Protein AF-A0A2K3LE30-F1 (afdb_monomer_lite)

Secondary structure (DSSP, 8-state):
-HHHHHHHHHHHHHTTPEEEEHHHHTTS--SSHHHHHHHHHHHHSPTT--EEEEES---HHHHHHHHHHHTTT-EEEEEES---HHHHHHSPTTPEEEE-SSSPPSS--TTSEE---GGG---TT--------

InterPro domains:
  IPR021940 Very-long-chain aldehyde decarbonylase CER1-like, C-terminal [PF12076] (74-133)

Foldseek 3Di:
DVVVVVVVVVVCVVVVAAEDEPVVLVPPDDDVRQVVSLVVVVVPDDPPQQEYEYEEQQDPSVLVNQVVCVVVNHAYEYEEEDDAPVSQVSHDFAHEYEHPDLDDHPDDDPRYHYDYDPVSPDPPPPDDPPDDD

Structure (mmCIF, N/CA/C/O backbone):
data_AF-A0A2K3LE30-F1
#
_entry.id   AF-A0A2K3LE30-F1
#
loop_
_atom_site.group_PDB
_atom_site.id
_atom_site.type_symbol
_atom_site.label_atom_id
_atom_site.label_alt_id
_atom_site.label_comp_id
_atom_site.label_asym_id
_atom_site.label_entity_id
_atom_site.label_seq_id
_atom_site.pdbx_PDB_ins_code
_atom_site.Cartn_x
_atom_site.Cartn_y
_atom_site.Cartn_z
_atom_site.occupancy
_atom_site.B_iso_or_equiv
_atom_site.auth_seq_id
_atom_site.auth_comp_id
_atom_site.auth_asym_id
_atom_site.auth_atom_id
_atom_site.pdbx_PDB_model_num
ATOM 1 N N . MET A 1 1 ? -2.564 -10.822 -18.882 1.00 43.06 1 MET A N 1
ATOM 2 C CA . MET A 1 1 ? -1.885 -9.848 -17.999 1.00 43.06 1 MET A CA 1
ATOM 3 C C . MET A 1 1 ? -2.881 -8.999 -17.208 1.00 43.06 1 MET A C 1
ATOM 5 O O . MET A 1 1 ? -2.774 -8.976 -15.995 1.00 43.06 1 MET A O 1
ATOM 9 N N . ASN A 1 2 ? -3.876 -8.363 -17.846 1.00 45.09 2 ASN A N 1
ATOM 10 C CA . ASN A 1 2 ? -4.811 -7.462 -17.144 1.00 45.09 2 ASN A CA 1
ATOM 11 C C . ASN A 1 2 ? -5.752 -8.153 -16.136 1.00 45.09 2 ASN A C 1
ATOM 13 O O . ASN A 1 2 ? -6.021 -7.571 -15.090 1.00 45.09 2 ASN A O 1
ATOM 17 N N . ASN A 1 3 ? -6.159 -9.403 -16.382 1.00 53.53 3 ASN A N 1
ATOM 18 C CA . ASN A 1 3 ? -7.083 -10.128 -15.494 1.00 53.53 3 ASN A CA 1
ATOM 19 C C . ASN A 1 3 ? -6.527 -10.338 -14.071 1.00 53.53 3 ASN A C 1
ATOM 21 O O . ASN A 1 3 ? -7.283 -10.319 -13.110 1.00 53.53 3 ASN A O 1
ATOM 25 N N . PHE A 1 4 ? -5.206 -10.468 -13.910 1.00 58.31 4 PHE A N 1
ATOM 26 C CA . PHE A 1 4 ? -4.585 -10.701 -12.597 1.00 58.31 4 PHE A CA 1
ATOM 27 C C . PHE A 1 4 ? -4.522 -9.442 -11.727 1.00 58.31 4 PHE A C 1
ATOM 29 O O . PHE A 1 4 ? -4.559 -9.512 -10.498 1.00 58.31 4 PHE A O 1
ATOM 36 N N . ILE A 1 5 ? -4.448 -8.268 -12.363 1.00 59.72 5 ILE A N 1
ATOM 37 C CA . ILE A 1 5 ? -4.540 -6.996 -11.647 1.00 59.72 5 ILE A CA 1
ATOM 38 C C . ILE A 1 5 ? -5.968 -6.812 -11.132 1.00 59.72 5 ILE A C 1
ATOM 40 O O . ILE A 1 5 ? -6.154 -6.382 -9.998 1.00 59.72 5 ILE A O 1
ATOM 44 N N . GLU A 1 6 ? -6.964 -7.171 -11.942 1.00 61.53 6 GLU A N 1
ATOM 45 C CA . GLU A 1 6 ? -8.366 -7.170 -11.526 1.00 61.53 6 GLU A CA 1
ATOM 46 C C . GLU A 1 6 ? -8.625 -8.169 -10.398 1.00 61.53 6 GLU A C 1
ATOM 48 O O . GLU A 1 6 ? -9.288 -7.799 -9.440 1.00 61.53 6 GLU A O 1
ATOM 53 N N . GLU A 1 7 ? -8.040 -9.370 -10.434 1.00 64.06 7 GLU A N 1
ATOM 54 C CA . GLU A 1 7 ? -8.130 -10.340 -9.331 1.00 64.06 7 GLU A CA 1
ATOM 55 C C . GLU A 1 7 ? -7.505 -9.821 -8.034 1.00 64.06 7 GLU A C 1
ATOM 57 O O . GLU A 1 7 ? -8.114 -9.944 -6.979 1.00 64.06 7 GLU A O 1
ATOM 62 N N . THR A 1 8 ? -6.336 -9.177 -8.098 1.00 62.12 8 THR A N 1
ATOM 63 C CA . THR A 1 8 ? -5.669 -8.615 -6.906 1.00 62.12 8 THR A CA 1
ATOM 64 C C . THR A 1 8 ? -6.461 -7.442 -6.319 1.00 62.12 8 THR A C 1
ATOM 66 O O . THR A 1 8 ? -6.553 -7.274 -5.103 1.00 62.12 8 THR A O 1
ATOM 69 N N . ILE A 1 9 ? -7.046 -6.609 -7.185 1.00 67.31 9 ILE A N 1
ATOM 70 C CA . ILE A 1 9 ? -7.935 -5.515 -6.781 1.00 67.31 9 ILE A CA 1
ATOM 71 C C . ILE A 1 9 ? -9.221 -6.087 -6.181 1.00 67.31 9 ILE A C 1
ATOM 73 O O . ILE A 1 9 ? -9.616 -5.643 -5.107 1.00 67.31 9 ILE A O 1
ATOM 77 N N . MET A 1 10 ? -9.820 -7.097 -6.817 1.00 66.50 10 MET A N 1
ATOM 78 C CA . MET A 1 10 ? -10.993 -7.797 -6.299 1.00 66.50 10 MET A CA 1
ATOM 79 C C . MET A 1 10 ? -10.703 -8.448 -4.953 1.00 66.50 10 MET A C 1
ATOM 81 O O . MET A 1 10 ? -11.524 -8.333 -4.059 1.00 66.50 10 MET A O 1
ATOM 85 N N . GLU A 1 11 ? -9.553 -9.090 -4.761 1.00 70.69 11 GLU A N 1
ATOM 86 C CA . GLU A 1 11 ? -9.186 -9.707 -3.485 1.00 70.69 11 GLU A CA 1
ATOM 87 C C . GLU A 1 11 ? -9.045 -8.660 -2.376 1.00 70.69 11 GLU A C 1
ATOM 89 O O . GLU A 1 11 ? -9.556 -8.846 -1.271 1.00 70.69 11 GLU A O 1
ATOM 94 N N . ALA A 1 12 ? -8.412 -7.523 -2.662 1.00 68.25 12 ALA A N 1
ATOM 95 C CA . ALA A 1 12 ? -8.350 -6.418 -1.715 1.00 68.25 12 ALA A CA 1
ATOM 96 C C . ALA A 1 12 ? -9.754 -5.871 -1.390 1.00 68.25 12 ALA A C 1
ATOM 98 O O . ALA A 1 12 ? -10.077 -5.675 -0.219 1.00 68.25 12 ALA A O 1
ATOM 99 N N . GLU A 1 13 ? -10.611 -5.677 -2.395 1.00 68.69 13 GLU A N 1
ATOM 100 C CA . GLU A 1 13 ? -11.997 -5.227 -2.202 1.00 68.69 13 GLU A CA 1
ATOM 101 C C . GLU A 1 13 ? -12.851 -6.253 -1.439 1.00 68.69 13 GLU A C 1
ATOM 103 O O . GLU A 1 13 ? -13.628 -5.866 -0.566 1.00 68.69 13 GLU A O 1
ATOM 108 N N . LEU A 1 14 ? -12.668 -7.552 -1.697 1.00 71.88 14 LEU A N 1
ATOM 109 C CA . LEU A 1 14 ? -13.308 -8.661 -0.979 1.00 71.88 14 LEU A CA 1
ATOM 110 C C . LEU A 1 14 ? -12.891 -8.693 0.494 1.00 71.88 14 LEU A C 1
ATOM 112 O O . LEU A 1 14 ? -13.721 -8.955 1.362 1.00 71.88 14 LEU A O 1
ATOM 116 N N . ASN A 1 15 ? -11.636 -8.350 0.790 1.00 69.81 15 ASN A N 1
ATOM 117 C CA . ASN A 1 15 ? -11.145 -8.146 2.155 1.00 69.81 15 ASN A CA 1
ATOM 118 C C . ASN A 1 15 ? -11.606 -6.807 2.771 1.00 69.81 15 ASN A C 1
ATOM 120 O O . ASN A 1 15 ? -11.175 -6.433 3.863 1.00 69.81 15 ASN A O 1
ATOM 124 N N . GLY A 1 16 ? -12.491 -6.071 2.089 1.00 72.38 16 GLY A N 1
ATOM 125 C CA . GLY A 1 16 ? -13.043 -4.798 2.544 1.00 72.38 16 GLY A CA 1
ATOM 126 C C . GLY A 1 16 ? -12.063 -3.629 2.443 1.00 72.38 16 GLY A C 1
ATOM 127 O O . GLY A 1 16 ? -12.322 -2.566 3.012 1.00 72.38 16 GLY A O 1
ATOM 128 N N . ALA A 1 17 ? -10.935 -3.797 1.748 1.00 78.56 17 ALA A N 1
ATOM 129 C CA . ALA A 1 17 ? -9.963 -2.733 1.563 1.00 78.56 17 ALA A CA 1
ATOM 130 C C . ALA A 1 17 ? -10.481 -1.717 0.542 1.00 78.56 17 ALA A C 1
ATOM 132 O O . ALA A 1 17 ? -10.924 -2.056 -0.556 1.00 78.56 17 ALA A O 1
ATOM 133 N N . LYS A 1 18 ? -10.393 -0.428 0.882 1.00 82.12 18 LYS A N 1
ATOM 134 C CA . LYS A 1 18 ? -10.762 0.632 -0.059 1.00 82.12 18 LYS A CA 1
ATOM 135 C C . LYS A 1 18 ? -9.629 0.881 -1.050 1.00 82.12 18 LYS A C 1
ATOM 137 O O . LYS A 1 18 ? -8.526 1.231 -0.638 1.00 82.12 18 LYS A O 1
ATOM 142 N N . VAL A 1 19 ? -9.908 0.753 -2.345 1.00 76.19 19 VAL A N 1
ATOM 143 C CA . VAL A 1 19 ? -8.909 0.940 -3.407 1.00 76.19 19 VAL A CA 1
ATOM 144 C C . VAL A 1 19 ? -8.713 2.411 -3.757 1.00 76.19 19 VAL A C 1
ATOM 146 O O . VAL A 1 19 ? -9.667 3.141 -4.029 1.00 76.19 19 VAL A O 1
ATOM 149 N N . ILE A 1 20 ? -7.452 2.838 -3.780 1.00 78.50 20 ILE A N 1
ATOM 150 C CA . ILE A 1 20 ? -7.007 4.184 -4.134 1.00 78.50 20 ILE A CA 1
ATOM 151 C C . ILE A 1 20 ? -5.881 4.057 -5.163 1.00 78.50 20 ILE A C 1
ATOM 153 O O . ILE A 1 20 ? -4.799 3.541 -4.883 1.00 78.50 20 ILE A O 1
ATOM 157 N N . SER A 1 21 ? -6.133 4.546 -6.376 1.00 78.88 21 SER A N 1
ATOM 158 C CA . SER A 1 21 ? -5.131 4.564 -7.444 1.00 78.88 21 SER A CA 1
ATOM 159 C C . SER A 1 21 ? -4.239 5.797 -7.323 1.00 78.88 21 SER A C 1
ATOM 161 O O . SER A 1 21 ? -4.706 6.928 -7.472 1.00 78.88 21 SER A O 1
ATOM 163 N N . LEU A 1 22 ? -2.940 5.587 -7.107 1.00 72.19 22 LEU A N 1
ATOM 164 C CA . LEU A 1 22 ? -1.945 6.655 -6.976 1.00 72.19 22 LEU A CA 1
ATOM 165 C C . LEU A 1 22 ? -1.790 7.467 -8.272 1.00 72.19 22 LEU A C 1
ATOM 167 O O . LEU A 1 22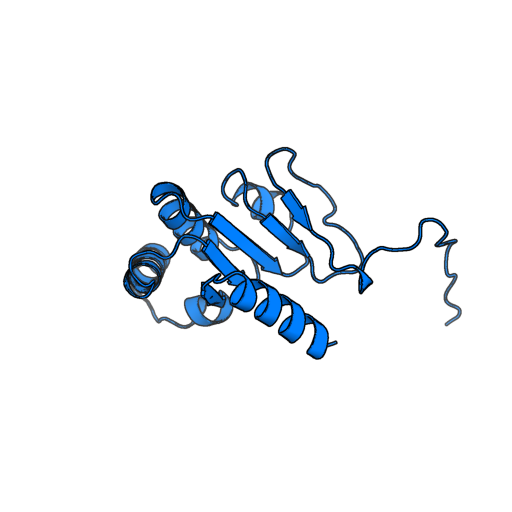 ? -1.516 8.665 -8.222 1.00 72.19 22 LEU A O 1
ATOM 171 N N . GLY A 1 23 ? -2.037 6.855 -9.436 1.00 67.12 23 GLY A N 1
ATOM 172 C CA . GLY A 1 23 ? -1.997 7.546 -10.731 1.00 67.12 23 GLY A CA 1
ATOM 173 C C . GLY A 1 23 ? -3.074 8.627 -10.893 1.00 67.12 23 GLY A C 1
ATOM 174 O O . GLY A 1 23 ? -2.865 9.602 -11.613 1.00 67.12 23 GLY A O 1
ATOM 175 N N . LEU A 1 24 ? -4.206 8.500 -10.192 1.00 63.28 24 LEU A N 1
ATOM 176 C CA . LEU A 1 24 ? -5.274 9.508 -10.198 1.00 63.28 24 LEU A CA 1
ATOM 177 C C . LEU A 1 24 ? -4.963 10.686 -9.264 1.00 63.28 24 LEU A C 1
ATOM 179 O O . LEU A 1 24 ? -5.449 11.793 -9.481 1.00 63.28 24 LEU A O 1
ATOM 183 N N . LEU A 1 25 ? -4.106 10.479 -8.262 1.00 62.50 25 LEU A N 1
ATOM 184 C CA . LEU A 1 25 ? -3.723 11.521 -7.305 1.00 62.50 25 LEU A CA 1
ATOM 185 C C . LEU A 1 25 ? -2.791 12.568 -7.919 1.00 62.50 25 LEU A C 1
ATOM 187 O O . LEU A 1 25 ? -2.849 13.737 -7.549 1.00 62.50 25 LEU A O 1
ATOM 191 N N . ASN A 1 26 ? -1.972 12.167 -8.894 1.00 55.66 26 ASN A N 1
ATOM 192 C CA . ASN A 1 26 ? -1.030 13.057 -9.576 1.00 55.66 26 ASN A CA 1
ATOM 193 C C . ASN A 1 26 ? -1.707 14.028 -10.567 1.00 55.66 26 ASN A C 1
ATOM 195 O O . ASN A 1 26 ? -1.044 14.925 -11.081 1.00 55.66 26 ASN A O 1
ATOM 199 N N . GLN A 1 27 ? -3.004 13.863 -10.853 1.00 53.94 27 GLN A N 1
ATOM 200 C CA . GLN A 1 27 ? -3.747 14.694 -11.814 1.00 53.94 27 GLN A CA 1
ATOM 201 C C . GLN A 1 27 ? -4.454 15.898 -11.166 1.00 53.94 27 GLN A C 1
ATOM 203 O O . GLN A 1 27 ? -5.004 16.748 -11.868 1.00 53.94 27 GLN A O 1
ATOM 208 N N . ILE A 1 28 ? -4.431 16.008 -9.834 1.00 54.75 28 ILE A N 1
ATOM 209 C CA . ILE A 1 28 ? -5.045 17.123 -9.107 1.00 54.75 28 ILE A CA 1
ATOM 210 C C . ILE A 1 28 ? -4.110 18.344 -9.204 1.00 54.75 28 ILE A C 1
ATOM 212 O O . ILE A 1 28 ? -3.058 18.399 -8.568 1.00 54.75 28 ILE A O 1
ATOM 216 N N . LYS A 1 29 ? -4.469 19.319 -10.050 1.00 46.75 29 LYS A N 1
ATOM 217 C CA . LYS A 1 29 ? -3.686 20.538 -10.327 1.00 46.75 29 LYS A CA 1
ATOM 218 C C . LYS A 1 29 ? -3.482 21.420 -9.076 1.00 46.75 29 LYS A C 1
ATOM 220 O O . LYS A 1 29 ? -4.427 22.004 -8.565 1.00 46.75 29 LYS A O 1
ATOM 225 N N . VAL A 1 30 ? -2.209 21.563 -8.696 1.00 51.50 30 VAL A N 1
ATOM 226 C CA . VAL A 1 30 ? -1.506 22.757 -8.167 1.00 51.50 30 VAL A CA 1
ATOM 227 C C . VAL A 1 30 ? -2.162 23.542 -7.015 1.00 51.50 30 VAL A C 1
ATOM 229 O O . VAL A 1 30 ? -2.792 24.567 -7.241 1.00 51.50 30 VAL A O 1
ATOM 232 N N . VAL A 1 31 ? -1.851 23.138 -5.777 1.00 45.25 31 VAL A N 1
ATOM 233 C CA . VAL A 1 31 ? -1.447 24.011 -4.646 1.00 45.25 31 VAL A CA 1
ATOM 234 C C . VAL A 1 31 ? -0.524 23.154 -3.775 1.00 45.25 31 VAL A C 1
ATOM 236 O O . VAL A 1 31 ? -0.977 22.095 -3.361 1.00 45.25 31 VAL A O 1
ATOM 239 N N . ASP A 1 32 ? 0.744 23.540 -3.575 1.00 52.62 32 ASP A N 1
ATOM 240 C CA . ASP A 1 32 ? 1.820 22.784 -2.881 1.00 52.62 32 ASP A CA 1
ATOM 241 C C . ASP A 1 32 ? 1.494 21.288 -2.606 1.00 52.62 32 ASP A C 1
ATOM 243 O O . ASP A 1 32 ? 1.040 20.861 -1.538 1.00 52.62 32 ASP A O 1
ATOM 247 N N . GLY A 1 33 ? 1.600 20.507 -3.688 1.00 60.84 33 GLY A N 1
ATOM 248 C CA . GLY A 1 33 ? 0.610 19.505 -4.121 1.00 60.84 33 GLY A CA 1
ATOM 249 C C . GLY A 1 33 ? 0.456 18.222 -3.309 1.00 60.84 33 GLY A C 1
ATOM 250 O O . GLY A 1 33 ? -0.468 17.456 -3.569 1.00 60.84 33 GLY A O 1
ATOM 251 N N . THR A 1 34 ? 1.313 17.959 -2.323 1.00 69.12 34 THR A N 1
ATOM 252 C CA . THR A 1 34 ? 1.264 16.700 -1.559 1.00 69.12 34 THR A CA 1
ATOM 253 C C . THR A 1 34 ? 0.296 16.757 -0.383 1.00 69.12 34 THR A C 1
ATOM 255 O O . THR A 1 34 ? -0.406 15.782 -0.119 1.00 69.12 34 THR A O 1
ATOM 258 N N . SER A 1 35 ? 0.233 17.890 0.322 1.00 75.31 35 SER A N 1
ATOM 259 C CA . SER A 1 35 ? -0.585 18.024 1.536 1.00 75.31 35 SER A CA 1
ATOM 260 C C . SER A 1 35 ? -2.075 18.103 1.206 1.00 75.31 35 SER A C 1
ATOM 262 O O . SER A 1 35 ? -2.891 17.474 1.879 1.00 75.31 35 SER A O 1
ATOM 264 N N . LEU A 1 36 ? -2.430 18.814 0.130 1.00 79.00 36 LEU A N 1
ATOM 265 C CA . LEU A 1 36 ? -3.810 18.905 -0.347 1.00 79.00 36 LEU A CA 1
ATOM 266 C C . LEU A 1 36 ? -4.292 17.575 -0.941 1.00 79.00 36 LEU A C 1
ATOM 268 O O . LEU A 1 36 ? -5.385 17.124 -0.604 1.00 79.00 36 LEU A O 1
ATOM 272 N N . ALA A 1 37 ? -3.464 16.910 -1.756 1.00 75.12 37 ALA A N 1
ATOM 273 C CA . ALA A 1 37 ? -3.782 15.584 -2.286 1.00 75.12 37 ALA A CA 1
ATOM 274 C C . ALA A 1 37 ? -4.033 14.579 -1.153 1.00 75.12 37 ALA A C 1
ATOM 276 O O . ALA A 1 37 ? -5.034 13.863 -1.171 1.00 75.12 37 ALA A O 1
ATOM 277 N N . ALA A 1 38 ? -3.184 14.580 -0.120 1.00 78.94 38 ALA A N 1
ATOM 278 C CA . ALA A 1 38 ? -3.387 13.733 1.046 1.00 78.94 38 ALA A CA 1
ATOM 279 C C . ALA A 1 38 ? -4.684 14.068 1.796 1.00 78.94 38 ALA A C 1
ATOM 281 O O . ALA A 1 38 ? -5.444 13.160 2.123 1.00 78.94 38 ALA A O 1
ATOM 282 N N . ALA A 1 39 ? -4.981 15.350 2.025 1.00 81.50 39 ALA A N 1
ATOM 283 C CA . ALA A 1 39 ? -6.207 15.771 2.702 1.00 81.50 39 ALA A CA 1
ATOM 284 C C . ALA A 1 39 ? -7.476 15.341 1.949 1.00 81.50 39 ALA A C 1
ATOM 286 O O . ALA A 1 39 ? -8.405 14.817 2.561 1.00 81.50 39 ALA A O 1
ATOM 287 N N . ILE A 1 40 ? -7.507 15.506 0.623 1.00 80.25 40 ILE A N 1
ATOM 288 C CA . ILE A 1 40 ? -8.637 15.081 -0.217 1.00 80.25 40 ILE A CA 1
ATOM 289 C C . ILE A 1 40 ? -8.830 13.571 -0.115 1.00 80.25 40 ILE A C 1
ATOM 291 O O . ILE A 1 40 ? -9.948 13.112 0.117 1.00 80.25 40 ILE A O 1
ATOM 295 N N . VAL A 1 41 ? -7.751 12.798 -0.248 1.00 82.12 41 VAL A N 1
ATOM 296 C CA . VAL A 1 41 ? -7.806 11.338 -0.132 1.00 82.12 41 VAL A CA 1
ATOM 297 C C . VAL A 1 41 ? -8.363 10.923 1.224 1.00 82.12 41 VAL A C 1
ATOM 299 O O . VAL A 1 41 ? -9.319 10.156 1.286 1.00 82.12 41 VAL A O 1
ATOM 302 N N . LEU A 1 42 ? -7.824 11.479 2.308 1.00 82.44 42 LEU A N 1
ATOM 303 C CA . LEU A 1 42 ? -8.241 11.149 3.669 1.00 82.44 42 LEU A CA 1
ATOM 304 C C . LEU A 1 42 ? -9.702 11.520 3.947 1.00 82.44 42 LEU A C 1
ATOM 306 O O . LEU A 1 42 ? -10.377 10.788 4.666 1.00 82.44 42 LEU A O 1
ATOM 310 N N . ASN A 1 43 ? -10.197 12.618 3.372 1.00 84.62 43 ASN A N 1
ATOM 311 C CA . ASN A 1 43 ? -11.590 13.046 3.522 1.00 84.62 43 ASN A CA 1
ATOM 312 C C . ASN A 1 43 ? -12.581 12.156 2.761 1.00 84.62 43 ASN A C 1
ATOM 314 O O . ASN A 1 43 ? -13.741 12.071 3.154 1.00 84.62 43 ASN A O 1
ATOM 318 N N . ASN A 1 44 ? -12.139 11.496 1.688 1.00 83.25 44 ASN A N 1
ATOM 319 C CA . ASN A 1 44 ? -12.977 10.596 0.893 1.00 83.25 44 ASN A CA 1
ATOM 320 C C . ASN A 1 44 ? -12.992 9.154 1.419 1.00 83.25 44 ASN A C 1
ATOM 322 O O . ASN A 1 44 ? -13.753 8.328 0.915 1.00 83.25 44 ASN A O 1
ATOM 326 N N . ILE A 1 45 ? -12.172 8.830 2.421 1.00 84.50 45 ILE A N 1
ATOM 327 C CA . ILE A 1 45 ? -12.180 7.506 3.043 1.00 84.50 45 ILE A CA 1
ATOM 328 C C . ILE A 1 45 ? -13.369 7.418 4.010 1.00 84.50 45 ILE A C 1
ATOM 330 O O . ILE A 1 45 ? -13.449 8.21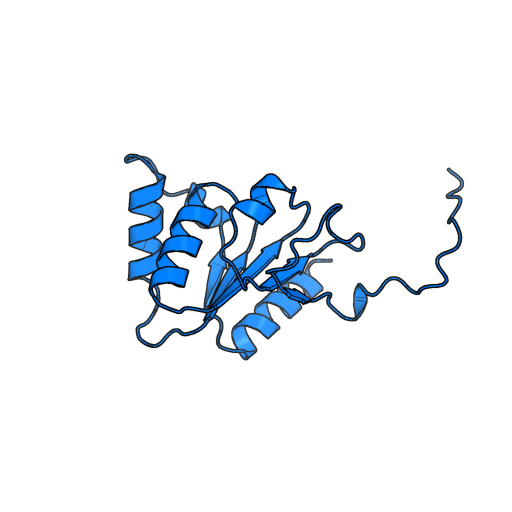6 4.950 1.00 84.50 45 ILE A O 1
ATOM 334 N N . PRO A 1 46 ? -14.294 6.457 3.818 1.00 84.94 46 PRO A N 1
ATOM 335 C CA . PRO A 1 46 ? -15.435 6.284 4.706 1.00 84.94 46 PRO A CA 1
ATOM 336 C C . PRO A 1 46 ? -15.009 6.074 6.160 1.00 84.94 46 PRO A C 1
ATOM 338 O O . PRO A 1 46 ? -14.016 5.399 6.454 1.00 84.94 46 PRO A O 1
ATOM 341 N N . LYS A 1 47 ? -15.795 6.616 7.094 1.00 84.38 47 LYS A N 1
ATOM 342 C CA . LYS A 1 47 ? -15.599 6.353 8.525 1.00 84.38 47 LYS A CA 1
ATOM 343 C C . LYS A 1 47 ? -15.744 4.850 8.793 1.00 84.38 47 LYS A C 1
ATOM 345 O O . LYS A 1 47 ? -16.642 4.220 8.249 1.00 84.38 47 LYS A O 1
ATOM 350 N N . GLY A 1 48 ? -14.866 4.298 9.631 1.00 84.38 48 GLY A N 1
ATOM 351 C CA . GLY A 1 48 ? -14.823 2.858 9.919 1.00 84.38 48 GLY A CA 1
ATOM 352 C C . GLY A 1 48 ? -14.016 2.027 8.916 1.00 84.38 48 GLY A C 1
ATOM 353 O O . GLY A 1 48 ? -13.994 0.807 9.028 1.00 84.38 48 GLY A O 1
ATOM 354 N N . THR A 1 49 ? -13.345 2.662 7.946 1.00 86.75 49 THR A N 1
ATOM 355 C CA . THR A 1 49 ? -12.378 1.965 7.088 1.00 86.75 49 THR A CA 1
ATOM 356 C C . THR A 1 49 ? -11.159 1.568 7.911 1.00 86.75 49 THR A C 1
ATOM 358 O O . THR A 1 49 ? -10.470 2.436 8.444 1.00 86.75 49 THR A O 1
ATOM 361 N N . ASN A 1 50 ? -10.864 0.270 7.952 1.00 87.88 50 ASN A N 1
ATOM 362 C CA . ASN A 1 50 ? -9.726 -0.269 8.699 1.00 87.88 50 ASN A CA 1
ATOM 363 C C . ASN A 1 50 ? -8.575 -0.704 7.783 1.00 87.88 50 ASN A C 1
ATOM 365 O O . ASN A 1 50 ? -7.469 -0.925 8.271 1.00 87.88 50 ASN A O 1
ATOM 369 N N . GLN A 1 51 ? -8.815 -0.814 6.470 1.00 86.38 51 GLN A N 1
ATOM 370 C CA . GLN A 1 51 ? -7.812 -1.225 5.488 1.00 86.38 51 GLN A CA 1
ATOM 371 C C . GLN A 1 51 ? -7.959 -0.452 4.167 1.00 86.38 51 GLN A C 1
ATOM 373 O O . GLN A 1 51 ? -9.070 -0.155 3.725 1.00 86.38 51 GLN A O 1
ATOM 378 N N . VAL A 1 52 ? -6.837 -0.122 3.528 1.00 87.25 52 VAL A N 1
ATOM 379 C CA . VAL A 1 52 ? -6.776 0.621 2.259 1.00 87.25 52 VAL A CA 1
ATOM 380 C C . VAL A 1 52 ? -5.756 -0.022 1.324 1.00 87.25 52 VAL A C 1
ATOM 382 O O . VAL A 1 52 ? -4.649 -0.351 1.748 1.00 87.25 52 VAL A O 1
ATOM 385 N N . LEU A 1 53 ? -6.111 -0.127 0.044 1.00 86.38 53 LEU A N 1
ATOM 386 C CA . LEU A 1 53 ? -5.226 -0.544 -1.039 1.00 86.38 53 LEU A CA 1
ATOM 387 C C . LEU A 1 53 ? -4.712 0.684 -1.799 1.00 86.38 53 LEU A C 1
ATOM 389 O O . LEU A 1 53 ? -5.496 1.397 -2.423 1.00 86.38 53 LEU A O 1
ATOM 393 N N . LEU A 1 54 ? -3.403 0.920 -1.792 1.00 85.94 54 LEU A N 1
ATOM 394 C CA . LEU A 1 54 ? -2.743 1.901 -2.650 1.00 85.94 54 LEU A CA 1
ATOM 395 C C . LEU A 1 54 ? -2.162 1.181 -3.867 1.00 85.94 54 LEU A C 1
ATOM 397 O O . LEU A 1 54 ? -1.231 0.385 -3.746 1.00 85.94 54 LEU A O 1
ATOM 401 N N . ARG A 1 55 ? -2.702 1.478 -5.049 1.00 83.25 55 ARG A N 1
ATOM 402 C CA . ARG A 1 55 ? -2.241 0.899 -6.316 1.00 83.25 55 ARG A CA 1
ATOM 403 C C . ARG A 1 55 ? -1.352 1.879 -7.077 1.00 83.25 55 ARG A C 1
ATOM 405 O O . ARG A 1 55 ? -1.774 3.006 -7.345 1.00 83.25 55 ARG A O 1
ATOM 412 N N . GLY A 1 56 ? -0.181 1.423 -7.511 1.00 77.25 56 GLY A N 1
ATOM 413 C CA . GLY A 1 56 ? 0.740 2.146 -8.391 1.00 77.25 56 GLY A CA 1
ATOM 414 C C . GLY A 1 56 ? 2.117 2.385 -7.770 1.00 77.25 56 GLY A C 1
ATOM 415 O O . GLY A 1 56 ? 2.454 1.832 -6.725 1.00 77.25 56 GLY A O 1
ATOM 416 N N . LYS A 1 57 ? 2.919 3.233 -8.423 1.00 78.44 57 LYS A N 1
ATOM 417 C CA . LYS A 1 57 ? 4.281 3.543 -7.976 1.00 78.44 57 LYS A CA 1
ATOM 418 C C . LYS A 1 57 ? 4.277 4.319 -6.658 1.00 78.44 57 LYS A C 1
ATOM 420 O O . LYS A 1 57 ? 3.607 5.350 -6.540 1.00 78.44 57 LYS A O 1
ATOM 425 N N . PHE A 1 58 ? 5.038 3.836 -5.678 1.00 78.81 58 PHE A N 1
ATOM 426 C CA . PHE A 1 58 ? 5.058 4.404 -4.335 1.00 78.81 58 PHE A CA 1
ATOM 427 C C . PHE A 1 58 ? 5.952 5.653 -4.275 1.00 78.81 58 PHE A C 1
ATOM 429 O O . PHE A 1 58 ? 7.157 5.574 -4.079 1.00 78.81 58 PHE A O 1
ATOM 436 N N . ASN A 1 59 ? 5.350 6.831 -4.464 1.00 77.06 59 ASN A N 1
ATOM 437 C CA . ASN A 1 59 ? 6.048 8.120 -4.518 1.00 77.06 59 ASN A CA 1
ATOM 438 C C . ASN A 1 59 ? 5.861 8.966 -3.235 1.00 77.06 59 ASN A C 1
ATOM 440 O O . ASN A 1 59 ? 5.213 8.552 -2.273 1.00 77.06 59 ASN A O 1
ATOM 444 N N . LYS A 1 60 ? 6.385 10.202 -3.220 1.00 79.12 60 LYS A N 1
ATOM 445 C CA . LYS A 1 60 ? 6.281 11.125 -2.068 1.00 79.12 60 LYS A CA 1
ATOM 446 C C . LYS A 1 60 ? 4.832 11.408 -1.629 1.00 79.12 60 LYS A C 1
ATOM 448 O O . LYS A 1 60 ? 4.576 11.557 -0.438 1.00 79.12 60 LYS A O 1
ATOM 453 N N . THR A 1 61 ? 3.878 11.471 -2.556 1.00 79.38 61 THR A N 1
ATOM 454 C CA . THR A 1 61 ? 2.453 11.662 -2.228 1.00 79.38 61 THR A CA 1
ATOM 455 C C . THR A 1 61 ? 1.876 10.414 -1.565 1.00 79.38 61 THR A C 1
ATOM 457 O O . THR A 1 61 ? 1.226 10.516 -0.523 1.00 79.38 61 THR A O 1
ATOM 460 N N . ALA A 1 62 ? 2.165 9.235 -2.128 1.00 81.12 62 ALA A N 1
ATOM 461 C CA . ALA A 1 62 ? 1.777 7.946 -1.560 1.00 81.12 62 ALA A CA 1
ATOM 462 C C . ALA A 1 62 ? 2.313 7.782 -0.133 1.00 81.12 62 ALA A C 1
ATOM 464 O O . ALA A 1 62 ? 1.582 7.344 0.750 1.00 81.12 62 ALA A O 1
ATOM 465 N N . PHE A 1 63 ? 3.546 8.232 0.112 1.00 83.06 63 PHE A N 1
ATOM 466 C CA . PHE A 1 63 ? 4.149 8.266 1.438 1.00 83.06 63 PHE A CA 1
ATOM 467 C C . PHE A 1 63 ? 3.367 9.123 2.438 1.00 83.06 63 PHE A C 1
ATOM 469 O O . PHE A 1 63 ? 3.045 8.661 3.532 1.00 83.06 63 PHE A O 1
ATOM 476 N N . VAL A 1 64 ? 3.042 10.369 2.079 1.00 84.50 64 VAL A N 1
ATOM 477 C CA . VAL A 1 64 ? 2.297 11.277 2.969 1.00 84.50 64 VAL A CA 1
ATOM 478 C C . VAL A 1 64 ? 0.928 10.689 3.315 1.00 84.50 64 VAL A C 1
ATOM 480 O O . VAL A 1 64 ? 0.516 10.727 4.476 1.00 84.50 64 VAL A O 1
ATOM 483 N N . ILE A 1 65 ? 0.254 10.094 2.329 1.00 85.12 65 ILE A N 1
ATOM 484 C CA . ILE A 1 65 ? -1.031 9.415 2.518 1.00 85.12 65 ILE A CA 1
ATOM 485 C C . ILE A 1 65 ? -0.866 8.207 3.435 1.00 85.12 65 ILE A C 1
ATOM 487 O O . ILE A 1 65 ? -1.575 8.110 4.434 1.00 85.12 65 ILE A O 1
ATOM 491 N N . ALA A 1 66 ? 0.093 7.328 3.146 1.00 85.06 66 ALA A N 1
ATOM 492 C CA . ALA A 1 66 ? 0.372 6.145 3.948 1.00 85.06 66 ALA A CA 1
ATOM 493 C C . ALA A 1 66 ? 0.657 6.512 5.410 1.00 85.06 66 ALA A C 1
ATOM 495 O O . ALA A 1 66 ? 0.045 5.966 6.323 1.00 85.06 66 ALA A O 1
ATOM 496 N N . ASN A 1 67 ? 1.493 7.521 5.653 1.00 84.31 67 ASN A N 1
ATOM 497 C CA . ASN A 1 67 ? 1.786 7.991 7.003 1.00 84.31 67 ASN A CA 1
ATOM 498 C C . ASN A 1 67 ? 0.531 8.522 7.720 1.00 84.31 67 ASN A C 1
ATOM 500 O O . ASN A 1 67 ? 0.312 8.245 8.899 1.00 84.31 67 ASN A O 1
ATOM 504 N N . ALA A 1 68 ? -0.326 9.268 7.020 1.00 86.81 68 ALA A N 1
ATOM 505 C CA . ALA A 1 68 ? -1.566 9.775 7.596 1.00 86.81 68 ALA A CA 1
ATOM 506 C C . ALA A 1 68 ? -2.585 8.663 7.911 1.00 86.81 68 ALA A C 1
ATOM 508 O O . ALA A 1 68 ? -3.261 8.732 8.939 1.00 86.81 68 ALA A O 1
ATOM 509 N N . LEU A 1 69 ? -2.668 7.629 7.069 1.00 87.19 69 LEU A N 1
ATOM 510 C CA . LEU A 1 69 ? -3.483 6.432 7.303 1.00 87.19 69 LEU A CA 1
ATOM 511 C C . LEU A 1 69 ? -2.945 5.603 8.472 1.00 87.19 69 LEU A C 1
ATOM 513 O O . LEU A 1 69 ? -3.707 5.209 9.353 1.00 87.19 69 LEU A O 1
ATOM 517 N N . CYS A 1 70 ? -1.627 5.428 8.544 1.00 84.88 70 CYS A N 1
ATOM 518 C CA . CYS A 1 70 ? -0.962 4.713 9.628 1.00 84.88 70 CYS A CA 1
ATOM 519 C C . CYS A 1 70 ? -1.218 5.382 10.986 1.00 84.88 70 CYS A C 1
ATOM 521 O O . CYS A 1 70 ? -1.527 4.700 11.959 1.00 84.88 70 CYS A O 1
ATOM 523 N N . LYS A 1 71 ? -1.180 6.720 11.059 1.00 86.88 71 LYS A N 1
ATOM 524 C CA . LYS A 1 71 ? -1.533 7.475 12.279 1.00 86.88 71 LYS A CA 1
ATOM 525 C C . LYS A 1 71 ? -2.988 7.280 12.719 1.00 86.88 71 LYS A C 1
ATOM 527 O O . LYS A 1 71 ? -3.314 7.548 13.871 1.00 86.88 71 LYS A O 1
ATOM 532 N N . LYS A 1 72 ? -3.860 6.831 11.814 1.00 86.38 72 LYS A N 1
ATOM 533 C CA . LYS A 1 72 ? -5.258 6.469 12.082 1.00 86.38 72 LYS A CA 1
ATOM 534 C C . LYS A 1 72 ? -5.445 4.966 12.346 1.00 86.38 72 LYS A C 1
ATOM 536 O O . LYS A 1 72 ? -6.586 4.531 12.438 1.00 86.38 72 LYS A O 1
ATOM 541 N N . ASN A 1 73 ? -4.361 4.193 12.485 1.00 87.56 73 ASN A N 1
ATOM 542 C CA . ASN A 1 73 ? -4.366 2.731 12.639 1.00 87.56 73 ASN A CA 1
ATOM 543 C C . ASN A 1 73 ? -5.075 1.988 11.492 1.00 87.56 73 ASN A C 1
ATOM 545 O O . ASN A 1 73 ? -5.708 0.959 11.707 1.00 87.56 73 ASN A O 1
ATOM 549 N N . ILE A 1 74 ? -4.974 2.515 10.270 1.00 88.38 74 ILE A N 1
ATOM 550 C CA . ILE A 1 74 ? -5.499 1.871 9.063 1.00 88.38 74 ILE A CA 1
ATOM 551 C C . ILE A 1 74 ? -4.388 1.020 8.444 1.00 88.38 74 ILE A C 1
ATOM 553 O O . ILE A 1 74 ? -3.285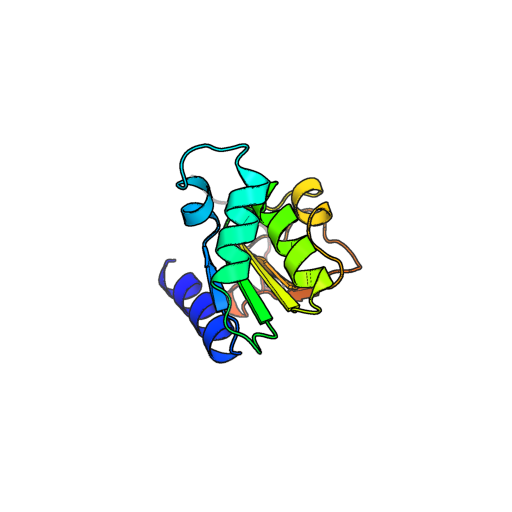 1.518 8.212 1.00 88.38 74 ILE A O 1
ATOM 557 N N . GLN A 1 75 ? -4.678 -0.249 8.155 1.00 85.94 75 GLN A N 1
ATOM 558 C CA . GLN A 1 75 ? -3.754 -1.155 7.473 1.00 85.94 75 GLN A CA 1
ATOM 559 C C . GLN A 1 75 ? -3.615 -0.772 5.998 1.00 85.94 75 GLN A C 1
ATOM 561 O O . GLN A 1 75 ? -4.601 -0.480 5.319 1.00 85.94 75 GLN A O 1
ATOM 566 N N . ILE A 1 76 ? -2.385 -0.795 5.491 1.00 87.94 76 ILE A N 1
ATOM 567 C CA . ILE A 1 76 ? -2.067 -0.344 4.136 1.00 87.94 76 ILE A CA 1
ATOM 568 C C . ILE A 1 76 ? -1.559 -1.525 3.320 1.00 87.94 76 ILE A C 1
ATOM 570 O O . ILE A 1 76 ? -0.612 -2.209 3.714 1.00 87.94 76 ILE A O 1
ATOM 574 N N . TRP A 1 77 ? -2.191 -1.719 2.170 1.00 87.12 77 TRP A N 1
ATOM 575 C CA . TRP A 1 77 ? -1.838 -2.705 1.165 1.00 87.12 77 TRP A CA 1
ATOM 576 C C . TRP A 1 77 ? -1.271 -1.956 -0.040 1.00 87.12 77 TRP A C 1
ATOM 578 O O . TRP A 1 77 ? -1.942 -1.106 -0.619 1.00 87.12 77 TRP A O 1
ATOM 588 N N . LEU A 1 78 ? -0.020 -2.216 -0.392 1.00 85.31 78 LEU A N 1
ATOM 589 C CA . LEU A 1 78 ? 0.677 -1.591 -1.508 1.00 85.31 78 LEU A CA 1
ATOM 590 C C . LEU A 1 78 ? 0.723 -2.584 -2.658 1.00 85.31 78 LEU A C 1
ATOM 592 O O . LEU A 1 78 ? 1.271 -3.671 -2.511 1.00 85.31 78 LEU A O 1
ATOM 596 N N . VAL A 1 79 ? 0.148 -2.207 -3.793 1.00 82.25 79 VAL A N 1
ATOM 597 C CA . VAL A 1 79 ? 0.077 -3.046 -4.992 1.00 82.25 79 VAL A CA 1
ATOM 598 C C . VAL A 1 79 ? 0.762 -2.329 -6.146 1.00 82.25 79 VAL A C 1
ATOM 600 O O . VAL A 1 79 ? 0.377 -1.216 -6.517 1.00 82.25 79 VAL A O 1
ATOM 603 N N . GLY A 1 80 ? 1.772 -2.960 -6.729 1.00 79.25 80 GLY A N 1
ATOM 604 C CA . GLY A 1 80 ? 2.610 -2.354 -7.757 1.00 79.25 80 GLY A CA 1
ATOM 605 C C . GLY A 1 80 ? 3.835 -3.202 -8.056 1.00 79.25 80 GLY A C 1
ATOM 606 O O . GLY A 1 80 ? 3.973 -4.313 -7.563 1.00 79.25 80 GLY A O 1
ATOM 607 N N . ASP A 1 81 ? 4.720 -2.691 -8.888 1.00 75.69 81 ASP A N 1
ATOM 608 C CA . ASP A 1 81 ? 5.949 -3.342 -9.316 1.00 75.69 81 ASP A CA 1
ATOM 609 C C . ASP A 1 81 ? 7.144 -2.390 -9.217 1.00 75.69 81 ASP A C 1
ATOM 611 O O . ASP A 1 81 ? 7.005 -1.203 -8.919 1.00 75.69 81 ASP A O 1
ATOM 615 N N . GLU A 1 82 ? 8.335 -2.958 -9.420 1.00 75.44 82 GLU A N 1
ATOM 616 C CA . GLU A 1 82 ? 9.603 -2.227 -9.532 1.00 75.44 82 GLU A CA 1
ATOM 617 C C . GLU A 1 82 ? 9.972 -1.339 -8.331 1.00 75.44 82 GLU A C 1
ATOM 619 O O . GLU A 1 82 ? 10.725 -0.378 -8.477 1.00 75.44 82 GLU A O 1
ATOM 624 N N . TRP A 1 83 ? 9.502 -1.681 -7.128 1.00 79.25 83 TRP A N 1
ATOM 625 C CA . TRP A 1 83 ? 9.835 -0.905 -5.936 1.00 79.25 83 TRP A CA 1
ATOM 626 C C . TRP A 1 83 ? 11.315 -0.984 -5.586 1.00 79.25 83 TRP A C 1
ATOM 628 O O . TRP A 1 83 ? 11.849 -2.055 -5.260 1.00 79.25 83 TRP A O 1
ATOM 638 N N . ASP A 1 84 ? 11.963 0.173 -5.564 1.00 80.56 84 ASP A N 1
ATOM 639 C CA . ASP A 1 84 ? 13.326 0.287 -5.070 1.00 80.56 84 ASP A CA 1
ATOM 640 C C . ASP A 1 84 ? 13.382 0.344 -3.529 1.00 80.56 84 ASP A C 1
ATOM 642 O O . ASP A 1 84 ? 12.371 0.413 -2.825 1.00 80.56 84 ASP A O 1
ATOM 646 N N . GLU A 1 85 ? 14.592 0.259 -2.979 1.00 81.25 85 GLU A N 1
ATOM 647 C CA . GLU A 1 85 ? 14.820 0.290 -1.530 1.00 81.25 85 GLU A CA 1
ATOM 648 C C . GLU A 1 85 ? 14.329 1.596 -0.890 1.00 81.25 85 GLU A C 1
ATOM 650 O O . GLU A 1 85 ? 13.801 1.576 0.223 1.00 81.25 85 GLU A O 1
ATOM 655 N N . TYR A 1 86 ? 14.462 2.727 -1.587 1.00 83.19 86 TYR A N 1
ATOM 656 C CA . TYR A 1 86 ? 14.014 4.024 -1.097 1.00 83.19 86 TYR A CA 1
ATOM 657 C C . TYR A 1 86 ? 12.487 4.083 -1.028 1.00 83.19 86 TYR A C 1
ATOM 659 O O . TYR A 1 86 ? 11.945 4.438 0.018 1.00 83.19 86 TYR A O 1
ATOM 667 N N . GLU A 1 87 ? 11.794 3.682 -2.091 1.00 81.69 87 GLU A N 1
ATOM 668 C CA . GLU A 1 87 ? 10.333 3.602 -2.153 1.00 81.69 87 GLU A CA 1
ATOM 669 C C . GLU A 1 87 ? 9.791 2.667 -1.076 1.00 81.69 87 GLU A C 1
ATOM 671 O O . GLU A 1 87 ? 8.880 3.030 -0.328 1.00 81.69 87 GLU A O 1
ATOM 676 N N . GLN A 1 88 ? 10.416 1.501 -0.910 1.00 82.38 88 GLN A N 1
ATOM 677 C CA . GLN A 1 88 ? 10.062 0.596 0.170 1.00 82.38 88 GLN A CA 1
ATOM 678 C C . GLN A 1 88 ? 10.275 1.246 1.529 1.00 82.38 88 GLN A C 1
ATOM 680 O O . GLN A 1 88 ? 9.396 1.104 2.369 1.00 82.38 88 GLN A O 1
ATOM 685 N N . MET A 1 89 ? 11.387 1.956 1.770 1.00 82.06 89 MET A N 1
ATOM 686 C CA . MET A 1 89 ? 11.670 2.642 3.041 1.00 82.06 89 MET A CA 1
ATOM 687 C C . MET A 1 89 ? 10.659 3.734 3.380 1.00 82.06 89 MET A C 1
ATOM 689 O O . MET A 1 89 ? 10.401 3.962 4.563 1.00 82.06 89 MET A O 1
ATOM 693 N N . GLN A 1 90 ? 10.063 4.370 2.372 1.00 81.44 90 GLN A N 1
ATOM 694 C CA . GLN A 1 90 ? 8.986 5.323 2.596 1.00 81.44 90 GLN A CA 1
ATOM 695 C C . GLN A 1 90 ? 7.729 4.620 3.146 1.00 81.44 90 GLN A C 1
ATOM 697 O O . GLN A 1 90 ? 7.006 5.201 3.944 1.00 81.44 90 GLN A O 1
ATOM 702 N N . ALA A 1 91 ? 7.440 3.363 2.805 1.00 81.81 91 ALA A N 1
ATOM 703 C CA . ALA A 1 91 ? 6.230 2.709 3.311 1.00 81.81 91 ALA A CA 1
ATOM 704 C C . ALA A 1 91 ? 6.193 2.610 4.849 1.00 81.81 91 ALA A C 1
ATOM 706 O O . ALA A 1 91 ? 7.213 2.407 5.521 1.00 81.81 91 ALA A O 1
ATOM 707 N N . SER A 1 92 ? 4.992 2.713 5.418 1.00 81.38 92 SER A N 1
ATOM 708 C CA . SER A 1 92 ? 4.784 2.569 6.859 1.00 81.38 92 SER A CA 1
ATOM 709 C C . SER A 1 92 ? 5.163 1.162 7.332 1.00 81.38 92 SER A C 1
ATOM 711 O O . SER A 1 92 ? 4.993 0.180 6.608 1.00 81.38 92 SER A O 1
ATOM 713 N N . LYS A 1 93 ? 5.674 1.047 8.560 1.00 84.06 93 LYS A N 1
ATOM 714 C CA . LYS A 1 93 ? 5.977 -0.256 9.166 1.00 84.06 93 LYS A CA 1
ATOM 715 C C . LYS A 1 93 ? 4.719 -1.133 9.189 1.00 84.06 93 LYS A C 1
ATOM 717 O O . LYS A 1 93 ? 3.641 -0.638 9.502 1.00 84.06 93 LYS A O 1
ATOM 722 N N . GLY A 1 94 ? 4.866 -2.420 8.878 1.00 81.38 94 GLY A N 1
ATOM 723 C CA . GLY A 1 94 ? 3.749 -3.363 8.795 1.00 81.38 94 GLY A CA 1
ATOM 724 C C . GLY A 1 94 ? 2.908 -3.235 7.524 1.00 81.38 94 GLY A C 1
ATOM 725 O O . GLY A 1 94 ? 1.867 -3.880 7.441 1.00 81.38 94 GLY A O 1
ATOM 726 N N . SER A 1 95 ? 3.338 -2.434 6.538 1.00 84.75 95 SER A N 1
ATOM 727 C CA . SER A 1 95 ? 2.689 -2.419 5.222 1.00 84.75 95 SER A CA 1
ATOM 728 C C . SER A 1 95 ? 2.781 -3.797 4.577 1.00 84.75 95 SER A C 1
ATOM 730 O O . SER A 1 95 ? 3.804 -4.483 4.690 1.00 84.75 95 SER A O 1
ATOM 732 N N . LEU A 1 96 ? 1.708 -4.173 3.888 1.00 84.88 96 LEU A N 1
ATOM 733 C CA . LEU A 1 96 ? 1.663 -5.376 3.080 1.00 84.88 96 LEU A CA 1
ATOM 734 C C . LEU A 1 96 ? 1.929 -5.013 1.621 1.00 84.88 96 LEU A C 1
ATOM 736 O O . LEU A 1 96 ? 1.158 -4.276 1.016 1.00 84.88 96 LEU A O 1
ATOM 740 N N . PHE A 1 97 ? 3.011 -5.531 1.064 1.00 83.25 97 PHE A N 1
ATOM 741 C CA . PHE A 1 97 ? 3.395 -5.357 -0.327 1.00 83.25 97 PHE A CA 1
ATOM 742 C C . PHE A 1 97 ? 2.941 -6.554 -1.164 1.00 83.25 97 PHE A C 1
ATOM 744 O O . PHE A 1 97 ? 3.192 -7.704 -0.803 1.00 83.25 97 PHE A O 1
ATOM 751 N N . ILE A 1 98 ? 2.313 -6.277 -2.303 1.00 79.00 98 ILE A N 1
ATOM 752 C CA . ILE A 1 98 ? 1.890 -7.275 -3.285 1.00 79.00 98 ILE A CA 1
ATOM 753 C C . ILE A 1 98 ? 2.515 -6.904 -4.638 1.00 79.00 98 ILE A C 1
ATOM 755 O O . ILE A 1 98 ? 1.985 -6.032 -5.338 1.00 79.00 98 ILE A O 1
ATOM 759 N N . PRO A 1 99 ? 3.676 -7.490 -4.983 1.00 71.81 99 PRO A N 1
ATOM 760 C CA . PRO A 1 99 ? 4.339 -7.220 -6.249 1.00 71.81 99 PRO A CA 1
ATOM 761 C C . PRO A 1 99 ? 3.581 -7.840 -7.436 1.00 71.81 99 PRO A C 1
ATOM 763 O O . PRO A 1 99 ? 3.090 -8.962 -7.338 1.00 71.81 99 PRO A O 1
ATOM 766 N N . PHE A 1 100 ? 3.534 -7.136 -8.575 1.00 67.62 100 PHE A N 1
ATOM 767 C CA . PHE A 1 100 ? 3.008 -7.674 -9.845 1.00 67.62 100 PHE A CA 1
ATOM 768 C C . PHE A 1 100 ? 4.050 -8.412 -10.702 1.00 67.62 100 PHE A C 1
ATOM 770 O O . PHE A 1 100 ? 3.708 -8.961 -11.748 1.00 67.62 100 PHE A O 1
ATOM 777 N N . SER A 1 101 ? 5.328 -8.390 -10.334 1.00 59.81 101 SER A N 1
ATOM 778 C CA . SER A 1 101 ? 6.389 -9.006 -11.132 1.00 59.81 101 SER A CA 1
ATOM 779 C C . SER A 1 101 ? 6.722 -10.416 -10.650 1.00 59.81 101 SER A C 1
ATOM 781 O O . SER A 1 101 ? 6.793 -10.671 -9.451 1.00 59.81 101 SER A O 1
ATOM 783 N N . HIS A 1 102 ? 7.062 -11.302 -11.595 1.00 54.75 102 HIS A N 1
ATOM 784 C CA . HIS A 1 102 ? 7.632 -12.633 -11.319 1.00 54.75 102 HIS A CA 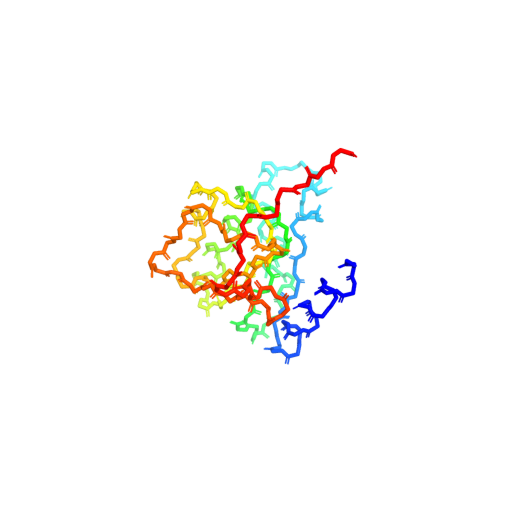1
ATOM 785 C C . HIS A 1 102 ? 8.945 -12.588 -10.520 1.00 54.75 102 HIS A C 1
ATOM 787 O O . HIS A 1 102 ? 9.377 -13.596 -9.963 1.00 54.75 102 HIS A O 1
ATOM 793 N N . PHE A 1 103 ? 9.598 -11.425 -10.481 1.00 58.34 103 PHE A N 1
ATOM 794 C CA . PHE A 1 103 ? 10.807 -11.219 -9.703 1.00 58.34 103 PHE A CA 1
ATOM 795 C C . PHE A 1 103 ? 10.470 -10.447 -8.428 1.00 58.34 103 PHE A C 1
ATOM 797 O O . PHE A 1 103 ? 9.880 -9.365 -8.523 1.00 58.34 103 PHE A O 1
ATOM 804 N N . PRO A 1 104 ? 10.834 -10.974 -7.245 1.00 58.78 104 PRO A N 1
ATOM 805 C CA . PRO A 1 104 ? 10.671 -10.244 -6.001 1.00 58.78 104 PRO A CA 1
ATOM 806 C C . PRO A 1 104 ? 11.490 -8.945 -6.038 1.00 58.78 104 PRO A C 1
ATOM 808 O O . PRO A 1 104 ? 12.495 -8.864 -6.758 1.00 58.78 104 PRO A O 1
ATOM 811 N N . PRO A 1 105 ? 11.101 -7.920 -5.258 1.00 66.50 105 PRO A N 1
ATOM 812 C CA . PRO A 1 105 ? 11.916 -6.724 -5.105 1.00 66.50 105 PRO A CA 1
ATOM 813 C C . PRO A 1 105 ? 13.348 -7.106 -4.717 1.00 66.50 105 PRO A C 1
ATOM 815 O O . PRO A 1 105 ? 13.558 -7.982 -3.879 1.00 66.50 105 PRO A O 1
ATOM 818 N N . LYS A 1 106 ? 14.347 -6.433 -5.306 1.00 66.12 106 LYS A N 1
ATOM 819 C CA . LYS A 1 106 ? 15.777 -6.768 -5.118 1.00 66.12 106 LYS A CA 1
ATOM 820 C C . LYS A 1 106 ? 16.217 -6.782 -3.650 1.00 66.12 106 LYS A C 1
ATOM 822 O O . LYS A 1 106 ? 17.200 -7.430 -3.303 1.00 66.12 106 LYS A O 1
ATOM 827 N N . LYS A 1 107 ? 15.513 -6.035 -2.804 1.00 70.44 107 LYS A N 1
ATOM 828 C CA . LYS A 1 107 ? 15.678 -5.992 -1.354 1.00 70.44 107 LYS A CA 1
ATOM 829 C C . LYS A 1 107 ? 14.303 -5.965 -0.711 1.00 70.44 107 LYS A C 1
ATOM 831 O O . LYS A 1 107 ? 13.407 -5.317 -1.243 1.00 70.44 107 LYS A O 1
ATOM 836 N N . MET A 1 108 ? 14.168 -6.632 0.429 1.00 74.69 108 MET A N 1
ATOM 837 C CA . MET A 1 108 ? 12.937 -6.690 1.217 1.00 74.69 108 MET A CA 1
ATOM 838 C C . MET A 1 108 ? 13.197 -6.108 2.609 1.00 74.69 108 MET A C 1
ATOM 840 O O . MET A 1 108 ? 14.263 -6.326 3.186 1.00 74.69 108 MET A O 1
ATOM 844 N N . ARG A 1 109 ? 12.234 -5.364 3.162 1.00 79.75 109 ARG A N 1
ATOM 845 C CA . ARG A 1 109 ? 12.314 -4.800 4.519 1.00 79.75 109 ARG A CA 1
ATOM 846 C C . ARG A 1 109 ? 11.745 -5.790 5.534 1.00 79.75 109 ARG A C 1
ATOM 848 O O . ARG A 1 109 ? 10.573 -6.133 5.443 1.00 79.75 109 ARG A O 1
ATOM 855 N N . GLU A 1 110 ? 12.518 -6.147 6.562 1.00 72.31 110 GLU A N 1
ATOM 856 C CA . GLU A 1 110 ? 12.110 -7.106 7.615 1.00 72.31 110 GLU A CA 1
ATOM 857 C C . GLU A 1 110 ? 10.798 -6.744 8.329 1.00 72.31 110 GLU A C 1
ATOM 859 O O . GLU A 1 110 ? 10.075 -7.606 8.814 1.00 72.31 110 GLU A O 1
ATOM 864 N N . CYS A 1 111 ? 10.482 -5.452 8.415 1.00 73.75 111 CYS A N 1
ATOM 865 C CA . CYS A 1 111 ? 9.316 -4.957 9.143 1.00 73.75 111 CYS A CA 1
ATOM 866 C C . CYS A 1 111 ? 8.024 -4.883 8.310 1.00 73.75 111 CYS A C 1
ATOM 868 O O . CYS A 1 111 ? 7.056 -4.256 8.748 1.00 73.75 111 CYS A O 1
ATOM 870 N N . CYS A 1 112 ? 8.028 -5.445 7.103 1.00 80.62 112 CYS A N 1
ATOM 871 C CA . CYS A 1 112 ? 6.916 -5.421 6.159 1.00 80.62 112 CYS A CA 1
ATOM 872 C C . CYS A 1 112 ? 6.554 -6.844 5.732 1.00 80.62 112 CYS A C 1
ATOM 874 O O . CYS A 1 112 ? 7.393 -7.743 5.739 1.00 80.62 112 CYS A O 1
ATOM 876 N N . PHE A 1 113 ? 5.297 -7.034 5.349 1.00 82.31 113 PHE A N 1
ATOM 877 C CA . PHE A 1 113 ? 4.811 -8.311 4.840 1.00 82.31 113 PHE A CA 1
ATOM 878 C C . PHE A 1 113 ? 4.820 -8.273 3.317 1.00 82.31 113 PHE A C 1
ATOM 880 O O . PHE A 1 113 ? 4.539 -7.231 2.726 1.00 82.31 113 PHE A O 1
ATOM 887 N N . TYR A 1 114 ? 5.140 -9.396 2.683 1.00 77.38 114 TYR A N 1
ATOM 888 C CA . TYR A 1 114 ? 5.128 -9.525 1.230 1.00 77.38 114 TYR A CA 1
ATOM 889 C C . TYR A 1 114 ? 4.292 -10.745 0.872 1.00 77.38 114 TYR A C 1
ATOM 891 O O . TYR A 1 114 ? 4.638 -11.863 1.260 1.00 77.38 114 TYR A O 1
ATOM 899 N N . HIS A 1 115 ? 3.197 -10.528 0.150 1.00 73.94 115 HIS A N 1
ATOM 900 C CA . HIS A 1 115 ? 2.391 -11.607 -0.405 1.00 73.94 115 HIS A CA 1
ATOM 901 C C . HIS A 1 115 ? 2.574 -11.640 -1.912 1.00 73.94 115 HIS A C 1
ATOM 903 O O . HIS A 1 115 ? 2.400 -10.638 -2.596 1.00 73.94 115 HIS A O 1
ATOM 909 N N . TYR A 1 116 ? 2.926 -12.816 -2.413 1.00 66.25 116 TYR A N 1
ATOM 910 C CA . TYR A 1 116 ? 2.975 -13.102 -3.836 1.00 66.25 116 TYR A CA 1
ATOM 911 C C . TYR A 1 116 ? 1.683 -13.821 -4.193 1.00 66.25 116 TYR A C 1
ATOM 913 O O . TYR A 1 116 ? 1.260 -14.722 -3.463 1.00 66.25 116 TYR A O 1
ATOM 921 N N . THR A 1 117 ? 1.050 -13.436 -5.297 1.00 57.53 117 THR A N 1
ATOM 922 C CA . THR A 1 117 ? -0.094 -14.198 -5.791 1.00 57.53 117 THR A CA 1
ATOM 923 C C . THR A 1 117 ? 0.385 -15.612 -6.163 1.00 57.53 117 THR A C 1
ATOM 925 O O . THR A 1 117 ? 1.495 -15.761 -6.677 1.00 57.53 117 THR A O 1
ATOM 928 N N . PRO A 1 118 ? -0.390 -16.680 -5.899 1.00 52.69 118 PRO A N 1
ATOM 929 C CA . PRO A 1 118 ? 0.052 -18.066 -6.110 1.00 52.69 118 PRO A CA 1
ATOM 930 C C . PRO A 1 118 ? 0.533 -18.380 -7.535 1.00 52.69 118 PRO A C 1
ATOM 932 O O . PRO A 1 118 ? 1.383 -19.246 -7.719 1.00 52.69 118 PRO A O 1
ATOM 935 N N . ALA A 1 119 ? 0.046 -17.641 -8.538 1.00 51.31 119 ALA A N 1
ATOM 936 C CA . ALA A 1 119 ? 0.506 -17.734 -9.925 1.00 51.31 119 ALA A CA 1
ATOM 937 C C . ALA A 1 119 ? 1.924 -17.157 -10.162 1.00 51.31 119 ALA A C 1
ATOM 939 O O . ALA A 1 119 ? 2.504 -17.390 -11.218 1.00 51.31 119 ALA A O 1
ATOM 940 N N . MET A 1 120 ? 2.486 -16.423 -9.194 1.00 51.66 120 MET A N 1
ATOM 941 C CA . MET A 1 120 ? 3.822 -15.807 -9.224 1.00 51.66 120 MET A CA 1
ATOM 942 C C . MET A 1 120 ? 4.851 -16.510 -8.332 1.00 51.66 120 MET A C 1
ATOM 944 O O . MET A 1 120 ? 5.981 -16.036 -8.216 1.00 51.66 120 MET A O 1
ATOM 948 N N . ILE A 1 121 ? 4.507 -17.640 -7.705 1.00 49.50 121 ILE A N 1
ATOM 949 C CA . ILE A 1 121 ? 5.514 -18.474 -7.044 1.00 49.50 121 ILE A CA 1
ATOM 950 C C . ILE A 1 121 ? 6.361 -19.115 -8.144 1.00 49.50 121 ILE A C 1
ATOM 952 O O . ILE A 1 121 ? 5.962 -20.107 -8.752 1.00 49.50 121 ILE A O 1
ATOM 956 N N . THR A 1 122 ? 7.535 -18.542 -8.409 1.00 47.88 122 THR A N 1
ATOM 957 C CA . THR A 1 122 ? 8.517 -19.154 -9.306 1.00 47.88 122 THR A CA 1
ATOM 958 C C . THR A 1 122 ? 8.886 -20.530 -8.744 1.00 47.88 122 THR A C 1
ATOM 960 O O . THR A 1 122 ? 9.354 -20.606 -7.602 1.00 47.88 122 THR A O 1
ATOM 963 N N . PRO A 1 123 ? 8.676 -21.629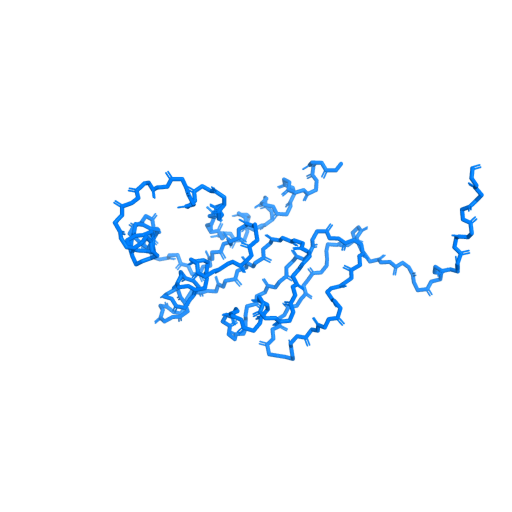 -9.493 1.00 46.22 123 PRO A N 1
ATOM 964 C CA . PRO A 1 123 ? 9.068 -22.957 -9.044 1.00 46.22 123 PRO A CA 1
ATOM 965 C C . PRO A 1 123 ? 10.556 -22.968 -8.688 1.00 46.22 123 PRO A C 1
ATOM 967 O O . PRO A 1 123 ? 11.379 -22.423 -9.423 1.00 46.22 123 PRO A O 1
ATOM 970 N N . THR A 1 124 ? 10.925 -23.632 -7.593 1.00 52.59 124 THR A N 1
ATOM 971 C CA . THR A 1 124 ? 12.323 -23.740 -7.128 1.00 52.59 124 THR A CA 1
ATOM 972 C C . THR A 1 124 ? 13.257 -24.436 -8.129 1.00 52.59 124 THR A C 1
ATOM 974 O O . THR A 1 124 ? 14.469 -24.445 -7.935 1.00 52.59 124 THR A O 1
ATOM 977 N N . THR A 1 125 ? 12.715 -24.992 -9.216 1.00 51.09 125 THR A N 1
ATOM 978 C CA . THR A 1 125 ? 13.425 -25.706 -10.284 1.00 51.09 125 THR A CA 1
ATOM 979 C C . THR A 1 125 ? 13.636 -24.884 -11.560 1.00 51.09 125 THR A C 1
ATOM 981 O O . THR A 1 125 ? 13.863 -25.473 -12.615 1.00 51.09 125 THR A O 1
ATOM 984 N N . PHE A 1 126 ? 13.547 -23.550 -11.527 1.00 50.50 126 PHE A N 1
ATOM 985 C CA . PHE A 1 126 ? 13.817 -22.725 -12.713 1.00 50.50 126 PHE A CA 1
ATOM 986 C C . PHE A 1 126 ? 15.320 -22.737 -13.059 1.00 50.50 126 PHE A C 1
ATOM 988 O O . PHE A 1 126 ? 16.097 -21.881 -12.643 1.00 50.50 126 PHE A O 1
ATOM 995 N N . VAL A 1 127 ? 15.746 -23.766 -13.794 1.00 48.25 127 VAL A N 1
ATOM 996 C 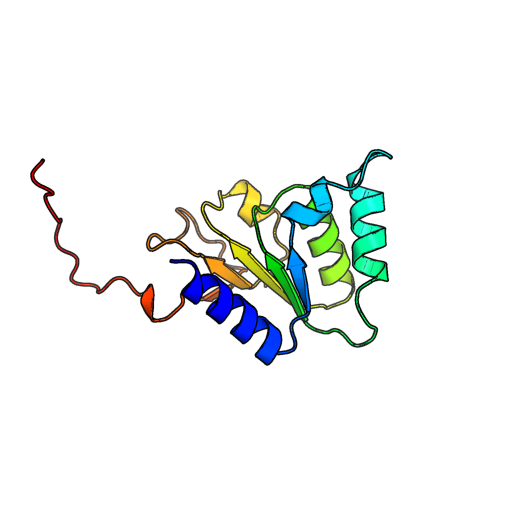CA . VAL A 1 127 ? 17.070 -23.862 -14.416 1.00 48.25 127 VAL A CA 1
ATOM 997 C C . VAL A 1 127 ? 17.106 -22.888 -15.592 1.00 48.25 127 VAL A C 1
ATOM 999 O O . VAL A 1 127 ? 16.152 -22.836 -16.363 1.00 48.25 127 VAL A O 1
ATOM 1002 N N . ASN A 1 128 ? 18.196 -22.117 -15.696 1.00 45.91 128 ASN A N 1
ATOM 1003 C CA . ASN A 1 128 ? 18.483 -21.131 -16.744 1.00 45.91 128 ASN A CA 1
ATOM 1004 C C . ASN A 1 128 ? 17.801 -21.449 -18.084 1.00 45.91 128 ASN A C 1
ATOM 1006 O O . ASN A 1 128 ? 18.265 -22.294 -18.850 1.00 45.91 128 ASN A O 1
ATOM 1010 N N . SER A 1 129 ? 16.724 -20.720 -18.380 1.00 47.03 129 SER A N 1
ATOM 1011 C CA . SER A 1 129 ? 16.169 -20.638 -19.725 1.00 47.03 129 SER A CA 1
ATOM 1012 C C . SER A 1 129 ? 17.160 -19.854 -20.576 1.00 47.03 129 SER A C 1
ATOM 1014 O O . SER A 1 129 ? 17.110 -18.626 -20.629 1.00 47.03 129 SER A O 1
ATOM 1016 N N . HIS A 1 130 ? 18.093 -20.552 -21.218 1.00 47.59 130 HIS A N 1
ATOM 1017 C CA . HIS A 1 130 ? 18.793 -19.990 -22.362 1.00 47.59 130 HIS A CA 1
ATOM 1018 C C . HIS A 1 130 ? 17.756 -19.774 -23.467 1.00 47.59 130 HIS A C 1
ATOM 1020 O O . HIS A 1 130 ? 17.386 -20.709 -24.172 1.00 47.59 130 HIS A O 1
ATOM 1026 N N . SER A 1 131 ? 17.248 -18.547 -23.575 1.00 47.53 131 SER A N 1
ATOM 1027 C CA . SER A 1 131 ? 16.504 -18.119 -24.755 1.00 47.53 131 SER A CA 1
ATOM 1028 C C . SER A 1 131 ? 17.462 -18.124 -25.942 1.00 47.53 131 SER A C 1
ATOM 1030 O O . SER A 1 131 ? 18.446 -17.385 -25.942 1.00 47.53 131 SER A O 1
ATOM 1032 N N . CYS A 1 132 ? 17.196 -18.976 -26.928 1.00 47.78 132 CYS A N 1
ATOM 1033 C CA . CYS A 1 132 ? 17.712 -18.769 -28.275 1.00 47.78 132 CYS A CA 1
ATOM 1034 C C . CYS A 1 132 ? 16.942 -17.606 -28.919 1.00 47.78 132 CYS A C 1
ATOM 1036 O O . CYS A 1 132 ? 15.736 -17.480 -28.688 1.00 47.78 132 CYS A O 1
ATOM 1038 N N . GLU A 1 133 ? 17.680 -16.763 -29.647 1.00 55.25 133 GLU A N 1
ATOM 1039 C CA . GLU A 1 133 ? 17.194 -15.605 -30.421 1.00 55.25 133 GLU A CA 1
ATOM 1040 C C . GLU A 1 133 ? 16.112 -15.958 -31.449 1.00 55.25 133 GLU A C 1
ATOM 1042 O O . GLU A 1 133 ? 16.165 -17.073 -32.022 1.00 55.25 133 GLU A O 1
#

pLDDT: mean 71.84, std 13.43, range [43.06, 88.38]

Organism: Trifolium pratense (NCBI:txid57577)

Radius of gyration: 16.19 Å; chains: 1; bounding box: 34×50×43 Å

Sequence (133 aa):
MNNFIEETIMEAELNGAKVISLGLLNQIKVVDGTSLAAAIVLNNIPKGTNQVLLRGKFNKTAFVIANALCKKNIQIWLVGDEWDEYEQMQASKGSLFIPFSHFPPKKMRECCFYHYTPAMITPTTFVNSHSCE